Protein AF-A0A7V5R5J8-F1 (afdb_monomer_lite)

Secondary structure (DSSP, 8-state):
-HHHHHHHHHHHHHHGGG-----HHHHHHHHTS------SSBTTTBEE-TT--EESHHHHHHHH-

pLDDT: mean 85.97, std 12.4, range [54.97, 96.62]

Foldseek 3Di:
DVVVVVVVVVVVVVVVVPPPDDDPVNVCVVVVHDDQDDDEDDPQQWYADPVRDIDHVSVVVVVVD

Radius of gyration: 22.87 Å; chains: 1; bounding box: 40×49×49 Å

Sequence (65 aa):
MKKLSFIMVAVFFMISASLASASTLEEVQKRDVLQCGVSTGLPGFSNPDEKGNWTGLDVDACRAV

Structure (mmCIF, N/CA/C/O backbone):
data_AF-A0A7V5R5J8-F1
#
_entry.id   AF-A0A7V5R5J8-F1
#
loop_
_atom_site.group_PDB
_atom_site.id
_atom_site.type_symbol
_atom_site.label_atom_id
_atom_site.label_alt_id
_atom_site.label_comp_id
_atom_site.label_asym_id
_atom_site.label_entity_id
_atom_site.label_seq_id
_atom_site.pdbx_PDB_ins_code
_atom_site.Cartn_x
_atom_site.Cartn_y
_atom_site.Cartn_z
_atom_site.occupancy
_atom_site.B_iso_or_equiv
_atom_site.auth_seq_id
_atom_site.auth_comp_id
_atom_site.auth_asym_id
_atom_site.auth_atom_id
_atom_site.pdbx_PDB_model_num
ATOM 1 N N . MET A 1 1 ? -24.686 36.418 34.205 1.00 54.97 1 MET A N 1
ATOM 2 C CA . MET A 1 1 ? -25.014 35.755 32.918 1.00 54.97 1 MET A CA 1
ATOM 3 C C . MET A 1 1 ? -23.786 35.583 32.013 1.00 54.97 1 MET A C 1
ATOM 5 O O . MET A 1 1 ? -23.540 34.469 31.581 1.00 54.97 1 MET A O 1
ATOM 9 N N . LYS A 1 2 ? -22.946 36.614 31.796 1.00 57.78 2 LYS A N 1
ATOM 10 C CA . LYS A 1 2 ? -21.712 36.499 30.978 1.00 57.78 2 LYS A CA 1
ATOM 11 C C . LYS A 1 2 ? -20.694 35.468 31.506 1.00 57.78 2 LYS A C 1
ATOM 13 O O . LYS A 1 2 ? -20.191 34.673 30.728 1.00 57.78 2 LYS A O 1
ATOM 18 N N . LYS A 1 3 ? -20.457 35.417 32.827 1.00 59.19 3 LYS A N 1
ATOM 19 C CA . LYS A 1 3 ? -19.547 34.431 33.454 1.00 59.19 3 LYS A CA 1
ATOM 20 C C . LYS A 1 3 ? -20.012 32.978 33.276 1.00 59.19 3 LYS A C 1
ATOM 22 O O . LYS A 1 3 ? -19.185 32.100 33.089 1.00 59.19 3 LYS A O 1
ATOM 27 N N . LEU A 1 4 ? -21.327 32.748 33.285 1.00 69.50 4 LEU A N 1
ATOM 28 C CA . LEU A 1 4 ? -21.912 31.418 33.095 1.00 69.50 4 LEU A CA 1
ATOM 29 C C . LEU A 1 4 ? -21.766 30.947 31.637 1.00 69.50 4 LEU A C 1
ATOM 31 O O . LEU A 1 4 ? -21.450 29.789 31.398 1.00 69.50 4 LEU A O 1
ATOM 35 N N . SER A 1 5 ? -21.894 31.874 30.679 1.00 70.19 5 SER A N 1
ATOM 36 C CA . SER A 1 5 ? -21.634 31.610 29.256 1.00 70.19 5 SER A CA 1
ATOM 37 C C . SER A 1 5 ? -20.162 31.249 28.992 1.00 70.19 5 SER A C 1
ATOM 39 O O . SER A 1 5 ? -19.881 30.265 28.315 1.00 70.19 5 SER A O 1
ATOM 41 N N . PHE A 1 6 ? -19.213 31.962 29.615 1.00 73.44 6 PHE A N 1
ATOM 42 C CA . PHE A 1 6 ? -17.780 31.649 29.499 1.00 73.44 6 PHE A CA 1
ATOM 43 C C . PHE A 1 6 ? -17.402 30.273 30.069 1.00 73.44 6 PHE A C 1
ATOM 45 O O . PHE A 1 6 ? -16.581 29.576 29.477 1.00 73.44 6 PHE A O 1
ATOM 52 N N . ILE A 1 7 ? -18.016 29.857 31.181 1.00 79.25 7 ILE A N 1
ATOM 53 C CA . ILE A 1 7 ? -17.782 28.526 31.767 1.00 79.25 7 ILE A CA 1
ATOM 54 C C . ILE A 1 7 ? -18.299 27.428 30.830 1.00 79.25 7 ILE A C 1
ATOM 56 O O . ILE A 1 7 ? -17.622 26.424 30.627 1.00 79.25 7 ILE A O 1
ATOM 60 N N . MET A 1 8 ? -19.461 27.631 30.207 1.00 78.88 8 MET A N 1
ATOM 61 C CA . MET A 1 8 ? -20.059 26.638 29.313 1.00 78.88 8 MET A CA 1
ATOM 62 C C . MET A 1 8 ? -19.215 26.403 28.050 1.00 78.88 8 MET A C 1
ATOM 64 O O . MET A 1 8 ? -19.042 25.262 27.628 1.00 78.88 8 MET A O 1
ATOM 68 N N . VAL A 1 9 ? -18.628 27.467 27.489 1.00 80.56 9 VAL A N 1
ATOM 69 C CA . VAL A 1 9 ? -17.710 27.373 26.339 1.00 80.56 9 VAL A CA 1
ATOM 70 C C . VAL A 1 9 ? -16.413 26.649 26.715 1.00 80.56 9 VAL A C 1
ATOM 72 O O . VAL A 1 9 ? -15.948 25.801 25.956 1.00 80.56 9 VAL A O 1
ATOM 75 N N . ALA A 1 10 ? -15.851 26.925 27.896 1.00 78.94 10 ALA A N 1
ATOM 76 C CA . ALA A 1 10 ? -14.635 26.260 28.366 1.00 78.94 10 ALA A CA 1
ATOM 77 C C . ALA A 1 10 ? -14.837 24.750 28.594 1.00 78.94 10 ALA A C 1
ATOM 79 O O . ALA A 1 10 ? -13.973 23.949 28.245 1.00 78.94 10 ALA A O 1
ATOM 80 N N . VAL A 1 11 ? -15.994 24.351 29.131 1.00 79.88 11 VAL A N 1
ATOM 81 C CA . VAL A 1 11 ? -16.347 22.934 29.316 1.00 79.88 11 VAL A CA 1
ATOM 82 C C . VAL A 1 11 ? -16.527 22.228 27.971 1.00 79.88 11 VAL A C 1
ATOM 84 O O . VAL A 1 11 ? -16.017 21.126 27.792 1.00 79.88 11 VAL A O 1
ATOM 87 N N . PHE A 1 12 ? -17.178 22.874 26.999 1.00 77.75 12 PHE A N 1
ATOM 88 C CA . PHE A 1 12 ? -17.345 22.311 25.656 1.00 77.75 12 PHE A CA 1
ATOM 89 C C . PHE A 1 12 ? -15.998 22.065 24.955 1.00 77.75 12 PHE A C 1
ATOM 91 O O . PHE A 1 12 ? -15.817 21.035 24.311 1.00 77.75 12 PHE A O 1
ATOM 98 N N . PHE A 1 13 ? -15.030 22.969 25.140 1.00 77.00 13 PHE A N 1
ATOM 99 C CA . PHE A 1 13 ? -13.693 22.857 24.548 1.00 77.00 13 PHE A CA 1
ATOM 100 C C . PHE A 1 13 ? -12.821 21.762 25.188 1.00 77.00 13 PHE A C 1
ATOM 102 O O . PHE A 1 13 ? -11.934 21.222 24.535 1.00 77.00 13 PHE A O 1
ATOM 109 N N . MET A 1 14 ? -13.061 21.416 26.458 1.00 75.12 14 MET A N 1
ATOM 110 C CA . MET A 1 14 ? -12.348 20.317 27.124 1.00 75.12 14 MET A CA 1
ATOM 111 C C . MET A 1 14 ? -12.860 18.935 26.694 1.00 75.12 14 MET A C 1
ATOM 113 O O . MET A 1 14 ? -12.073 17.996 26.625 1.00 75.12 14 MET A O 1
ATOM 117 N N . ILE A 1 15 ? -14.150 18.804 26.369 1.00 73.06 15 ILE A N 1
ATOM 118 C CA . ILE A 1 15 ? -14.764 17.521 25.977 1.00 73.06 15 ILE A CA 1
ATOM 119 C C . ILE A 1 15 ? -14.354 17.103 24.554 1.00 73.06 15 ILE A C 1
ATOM 121 O O . ILE A 1 15 ? -14.204 15.916 24.268 1.00 73.06 15 ILE A O 1
ATOM 125 N N . SER A 1 16 ? -14.126 18.058 23.651 1.00 66.81 16 SER A N 1
ATOM 126 C CA . SER A 1 16 ? -13.745 17.776 22.261 1.00 66.81 16 SER A CA 1
ATOM 127 C C . SER A 1 16 ? -12.326 17.215 22.099 1.00 66.81 16 SER A C 1
ATOM 129 O O . SER A 1 16 ? -12.045 16.577 21.087 1.00 66.81 16 SER A O 1
ATOM 131 N N . ALA A 1 17 ? -11.440 17.394 23.085 1.00 63.78 17 ALA A N 1
ATOM 132 C CA . ALA A 1 17 ? -10.067 16.886 23.036 1.00 63.78 17 ALA A CA 1
ATOM 133 C C . ALA A 1 17 ? -9.961 15.358 23.237 1.00 63.78 17 ALA A C 1
ATOM 135 O O . ALA A 1 17 ? -8.920 14.773 22.951 1.00 63.78 17 ALA A O 1
ATOM 136 N N . SER A 1 18 ? -11.022 14.702 23.720 1.00 61.78 18 SER A N 1
ATOM 137 C CA . SER A 1 18 ? -11.005 13.286 24.123 1.00 61.7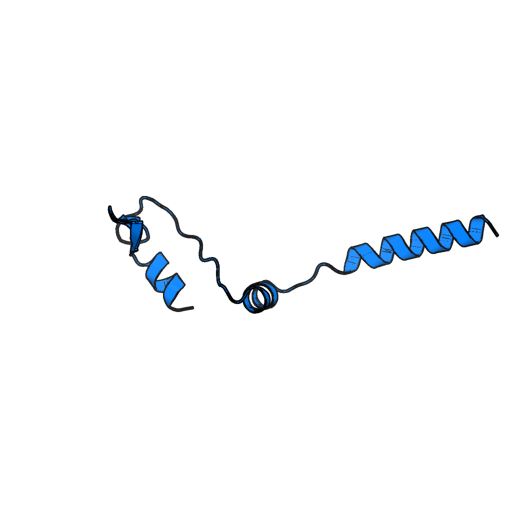8 18 SER A CA 1
ATOM 138 C C . SER A 1 18 ? -11.534 12.311 23.061 1.00 61.78 18 SER A C 1
ATOM 140 O O . SER A 1 18 ? -11.600 11.114 23.321 1.00 61.78 18 SER A O 1
ATOM 142 N N . LEU A 1 19 ? -11.953 12.799 21.888 1.00 61.31 19 LEU A N 1
ATOM 143 C CA . LEU A 1 19 ? -12.734 12.021 20.911 1.00 61.31 19 LEU A CA 1
ATOM 144 C C . LEU A 1 19 ? -11.908 11.346 19.800 1.00 61.31 19 LEU A C 1
ATOM 146 O O . LEU A 1 19 ? -12.471 10.627 18.978 1.00 61.31 19 LEU A O 1
ATOM 150 N N . ALA A 1 20 ? -10.591 11.545 19.755 1.00 63.94 20 ALA A N 1
ATOM 151 C CA . ALA A 1 20 ? -9.727 10.920 18.753 1.00 63.94 20 ALA A CA 1
ATOM 152 C C . ALA A 1 20 ? -9.110 9.621 19.301 1.00 63.94 20 ALA A C 1
ATOM 154 O O . ALA A 1 20 ? -7.968 9.603 19.752 1.00 63.94 20 ALA A O 1
ATOM 155 N N . SER A 1 21 ? -9.880 8.533 19.293 1.00 64.62 21 SER A N 1
ATOM 156 C CA . SER A 1 21 ? -9.387 7.190 19.624 1.00 64.62 21 SER A CA 1
ATOM 157 C C . SER A 1 21 ? -10.065 6.155 18.728 1.00 64.62 21 SER A C 1
ATOM 159 O O . SER A 1 21 ? -10.892 5.371 19.177 1.00 64.62 21 SER A O 1
ATOM 161 N N . ALA A 1 22 ? -9.764 6.199 17.431 1.00 73.19 22 ALA A N 1
ATOM 162 C CA . ALA A 1 22 ? -10.069 5.081 16.550 1.00 73.19 22 ALA A CA 1
ATOM 163 C C . ALA A 1 22 ? -8.875 4.123 16.566 1.00 73.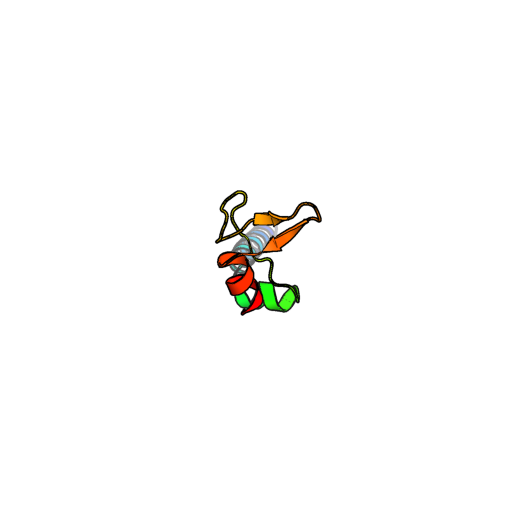19 22 ALA A C 1
ATOM 165 O O . ALA A 1 22 ? -7.716 4.545 16.549 1.00 73.19 22 ALA A O 1
ATOM 166 N N . SER A 1 23 ? -9.153 2.824 16.639 1.00 87.56 23 SER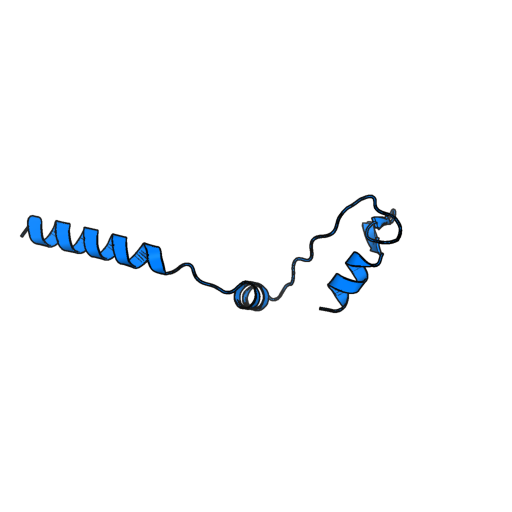 A N 1
ATOM 167 C CA . SER A 1 23 ? -8.093 1.833 16.472 1.00 87.56 23 SER A CA 1
ATOM 168 C C . SER A 1 23 ? -7.661 1.792 15.006 1.00 87.56 23 SER A C 1
ATOM 170 O O . SER A 1 23 ? -8.479 1.985 14.107 1.00 87.56 23 SER A O 1
ATOM 172 N N . THR A 1 24 ? -6.392 1.478 14.738 1.00 89.94 24 THR A N 1
ATOM 173 C CA . THR A 1 24 ? -5.895 1.338 13.359 1.00 89.94 24 THR A CA 1
ATOM 174 C C . THR A 1 24 ? -6.744 0.358 12.543 1.00 89.94 24 THR A C 1
ATOM 176 O O . THR A 1 24 ? -7.001 0.597 11.366 1.00 89.94 24 THR A O 1
ATOM 179 N N . LEU A 1 25 ? -7.227 -0.723 13.168 1.00 91.12 25 LEU A N 1
ATOM 180 C CA . LEU A 1 25 ? -8.083 -1.712 12.513 1.00 91.12 25 LEU A CA 1
ATOM 181 C C . LEU A 1 25 ? -9.441 -1.125 12.113 1.00 91.12 25 LEU A C 1
ATOM 183 O O . LEU A 1 25 ? -9.867 -1.304 10.976 1.00 91.12 25 LEU A O 1
ATOM 187 N N . GLU A 1 26 ? -10.097 -0.405 13.020 1.00 93.06 26 GLU A N 1
ATOM 188 C CA . GLU A 1 26 ? -11.384 0.239 12.744 1.00 93.06 26 GLU A CA 1
ATOM 189 C C . GLU A 1 26 ? -11.259 1.262 11.607 1.00 93.06 26 GLU A C 1
ATOM 191 O O . GLU A 1 26 ? -12.107 1.318 10.718 1.00 93.06 26 GLU A O 1
ATOM 196 N N . GLU A 1 27 ? -10.165 2.029 11.571 1.00 92.38 27 GLU A N 1
ATOM 197 C CA . GLU A 1 27 ? -9.895 2.972 10.483 1.00 92.38 27 GLU A CA 1
ATOM 198 C C . GLU A 1 27 ? -9.635 2.283 9.140 1.00 92.38 27 GLU A C 1
ATOM 200 O O . GLU A 1 27 ? -10.036 2.798 8.096 1.00 92.38 27 GLU A O 1
ATOM 205 N N . VAL A 1 28 ? -8.946 1.138 9.130 1.00 93.75 28 VAL A N 1
ATOM 206 C CA . VAL A 1 28 ? -8.753 0.335 7.910 1.00 93.75 28 VAL A CA 1
ATOM 207 C C . VAL A 1 28 ? -10.092 -0.222 7.428 1.00 93.75 28 VAL A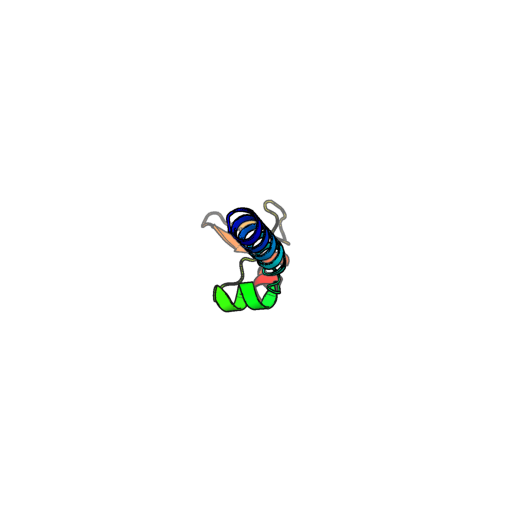 C 1
ATOM 209 O O . VAL A 1 28 ? -10.434 -0.032 6.264 1.00 93.75 28 VAL A O 1
ATOM 212 N N . GLN A 1 29 ? -10.883 -0.820 8.323 1.00 93.50 29 GLN A N 1
ATOM 213 C CA . GLN A 1 29 ? -12.204 -1.370 8.001 1.00 93.50 29 GLN A CA 1
ATOM 214 C C . GLN A 1 29 ? -13.159 -0.296 7.477 1.00 93.50 29 GLN A C 1
ATOM 216 O O . GLN A 1 29 ? -13.832 -0.499 6.475 1.00 93.50 29 GLN A O 1
ATOM 221 N N . LYS A 1 30 ? -13.179 0.885 8.103 1.00 95.31 30 LYS A N 1
ATOM 222 C CA . LYS A 1 30 ? -14.007 2.013 7.660 1.00 95.31 30 LYS A CA 1
ATOM 223 C C . LYS A 1 30 ? -13.615 2.534 6.274 1.00 95.31 30 LYS A C 1
ATOM 225 O O . LYS A 1 30 ? -14.477 3.033 5.554 1.00 95.31 30 LYS A O 1
ATOM 230 N N . ARG A 1 31 ? -12.327 2.472 5.916 1.00 95.31 31 ARG A N 1
ATOM 231 C CA . ARG A 1 31 ? -11.827 2.858 4.585 1.00 95.31 31 ARG A CA 1
ATOM 232 C C . ARG A 1 31 ? -12.067 1.785 3.524 1.00 95.31 31 ARG A C 1
ATOM 234 O O . ARG A 1 31 ? -11.938 2.106 2.348 1.00 95.31 31 ARG A O 1
ATOM 241 N N . ASP A 1 32 ? -12.378 0.557 3.937 1.00 95.81 32 ASP A N 1
ATOM 242 C CA . ASP A 1 32 ? -12.556 -0.621 3.076 1.00 95.81 32 ASP A CA 1
ATOM 243 C C . ASP A 1 32 ? -11.332 -0.932 2.191 1.00 95.81 32 ASP A C 1
ATOM 245 O O . ASP A 1 32 ? -11.409 -1.604 1.167 1.00 95.81 32 ASP A O 1
ATOM 249 N N . VAL A 1 33 ? -10.164 -0.412 2.579 1.00 95.56 33 VAL A N 1
ATOM 250 C CA . VAL A 1 33 ? -8.902 -0.628 1.874 1.00 95.56 33 VAL A CA 1
ATOM 251 C C . VAL A 1 33 ? -7.731 -0.585 2.851 1.00 95.56 33 VAL A C 1
ATOM 253 O O . VAL A 1 33 ? -7.571 0.360 3.632 1.00 95.56 33 VAL A O 1
ATOM 256 N N . LEU A 1 34 ? -6.874 -1.604 2.779 1.00 94.50 34 LEU A N 1
ATOM 257 C CA . LEU A 1 34 ? -5.590 -1.625 3.468 1.00 94.50 34 LEU A CA 1
ATOM 258 C C . LEU A 1 34 ? -4.531 -0.936 2.602 1.00 94.50 34 LEU A C 1
ATOM 260 O O . LEU A 1 34 ? -4.196 -1.389 1.511 1.00 94.50 34 LEU A O 1
ATOM 264 N N . GLN A 1 35 ? -3.966 0.157 3.108 1.00 95.19 35 GLN A N 1
ATOM 265 C CA . GLN A 1 35 ? -2.798 0.794 2.505 1.00 95.19 35 GLN A CA 1
ATOM 266 C C . GLN A 1 35 ? -1.531 0.137 3.052 1.00 95.19 35 GLN A C 1
ATOM 268 O O . GLN A 1 35 ? -1.070 0.491 4.136 1.00 95.19 35 GLN A O 1
ATOM 273 N N . CYS A 1 36 ? -0.983 -0.828 2.315 1.00 94.62 36 CYS A N 1
ATOM 274 C CA . CYS A 1 36 ? 0.257 -1.487 2.706 1.00 94.62 36 CYS A CA 1
ATOM 275 C C . CYS A 1 36 ? 1.477 -0.738 2.153 1.00 94.62 36 CYS A C 1
ATOM 277 O O . CYS A 1 36 ? 1.614 -0.572 0.941 1.00 94.62 36 CYS A O 1
ATOM 279 N N . GLY A 1 37 ? 2.344 -0.257 3.045 1.00 92.38 37 GLY A N 1
ATOM 280 C CA . GLY A 1 37 ? 3.589 0.419 2.682 1.00 92.38 37 GLY A CA 1
ATOM 281 C C . GLY A 1 37 ? 4.750 -0.566 2.576 1.00 92.38 37 GLY A C 1
ATOM 282 O O . GLY A 1 37 ? 4.937 -1.389 3.467 1.00 92.38 37 GLY A O 1
ATOM 283 N N . VAL A 1 38 ? 5.548 -0.446 1.516 1.00 94.81 38 VAL A N 1
ATOM 284 C CA . VAL A 1 38 ? 6.763 -1.246 1.296 1.00 94.81 38 VAL A CA 1
ATOM 285 C C . VAL A 1 38 ? 7.946 -0.343 0.953 1.00 94.81 38 VAL A C 1
ATOM 287 O O . VAL A 1 38 ? 7.769 0.820 0.579 1.00 94.81 38 VAL A O 1
ATOM 290 N N . SER A 1 39 ? 9.162 -0.874 1.070 1.00 92.81 39 SER A N 1
ATOM 291 C CA . SER A 1 39 ? 10.357 -0.180 0.579 1.00 92.81 39 SER A CA 1
ATOM 292 C C . SER A 1 39 ? 10.454 -0.303 -0.947 1.00 92.81 39 SER A C 1
ATOM 294 O O . SER A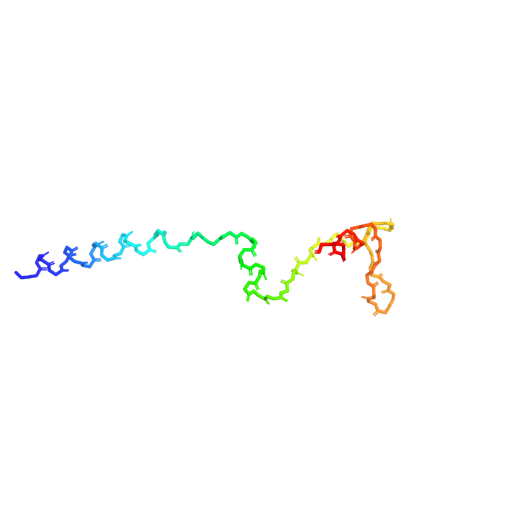 1 39 ? 9.873 -1.194 -1.551 1.00 92.81 39 SER A O 1
ATOM 296 N N . THR A 1 40 ? 11.153 0.616 -1.612 1.00 93.19 40 THR A N 1
ATOM 297 C CA . THR A 1 40 ? 11.422 0.514 -3.061 1.00 93.19 40 THR A CA 1
ATOM 298 C C . THR A 1 40 ? 12.902 0.248 -3.275 1.00 93.19 40 THR A C 1
ATOM 300 O O . THR A 1 40 ? 13.729 0.786 -2.542 1.00 93.19 40 THR A O 1
ATOM 303 N N . GLY A 1 41 ? 13.256 -0.532 -4.293 1.00 89.00 41 GLY A N 1
ATOM 304 C CA . GLY A 1 41 ? 14.651 -0.767 -4.653 1.00 89.00 41 GLY A CA 1
ATOM 305 C C . GLY A 1 41 ? 15.295 -1.943 -3.923 1.00 89.00 41 GLY A C 1
ATOM 306 O O . GLY A 1 41 ? 16.521 -2.020 -3.911 1.00 89.00 41 GLY A O 1
ATOM 307 N N . LEU A 1 42 ? 14.511 -2.864 -3.345 1.00 93.31 42 LEU A N 1
ATOM 308 C CA . LEU A 1 42 ? 15.028 -4.034 -2.629 1.00 93.31 42 LEU A CA 1
ATOM 309 C C . LEU A 1 42 ? 14.604 -5.344 -3.327 1.00 93.31 42 LEU A C 1
ATOM 311 O O . LEU A 1 42 ? 13.567 -5.921 -2.987 1.00 93.31 42 LEU A O 1
ATOM 315 N N . PRO A 1 43 ? 15.369 -5.833 -4.330 1.00 92.31 43 PRO A N 1
ATOM 316 C CA . PRO A 1 43 ? 15.024 -7.047 -5.070 1.00 92.31 43 PRO A CA 1
ATOM 317 C C . PRO A 1 43 ? 14.828 -8.255 -4.145 1.00 92.31 43 PRO A C 1
ATOM 319 O O . PRO A 1 43 ? 15.629 -8.491 -3.245 1.00 92.31 43 PRO A O 1
ATOM 322 N N . GLY A 1 44 ? 13.757 -9.018 -4.373 1.00 93.06 44 GLY A N 1
ATOM 323 C CA . GLY A 1 44 ? 13.351 -10.148 -3.528 1.00 93.06 44 GLY A CA 1
ATOM 324 C C . GLY A 1 44 ? 12.405 -9.780 -2.376 1.00 93.06 44 GLY A C 1
ATOM 325 O O . GLY A 1 44 ? 11.632 -10.633 -1.948 1.00 93.06 44 GLY A O 1
ATOM 326 N N . PHE A 1 45 ? 12.387 -8.520 -1.933 1.00 96.12 45 PHE A N 1
ATOM 327 C CA . PHE A 1 45 ? 11.495 -8.036 -0.870 1.00 96.12 45 PHE A CA 1
ATOM 328 C C . PHE A 1 45 ? 10.377 -7.156 -1.425 1.00 96.12 45 PHE A C 1
ATOM 330 O O . PHE A 1 45 ? 9.202 -7.469 -1.258 1.00 96.12 45 PHE A O 1
ATOM 337 N N . SER A 1 46 ? 10.733 -6.084 -2.126 1.00 95.81 46 SER A N 1
ATOM 338 C CA . SER A 1 46 ? 9.767 -5.142 -2.682 1.00 95.81 46 SER A CA 1
ATOM 339 C C . SER A 1 46 ? 10.392 -4.340 -3.822 1.00 95.81 46 SER A C 1
ATOM 341 O O . SER A 1 46 ? 11.294 -3.516 -3.640 1.00 95.81 46 SER A O 1
ATOM 343 N N . ASN A 1 47 ? 9.922 -4.609 -5.041 1.00 95.50 47 ASN A N 1
ATOM 344 C CA . ASN A 1 47 ? 10.294 -3.833 -6.219 1.00 95.50 47 ASN A CA 1
ATOM 345 C C . ASN A 1 47 ? 9.181 -3.822 -7.276 1.00 95.50 47 ASN A C 1
ATOM 347 O O . ASN A 1 47 ? 8.591 -4.876 -7.544 1.00 95.50 47 ASN A O 1
ATOM 351 N N . PRO A 1 48 ? 8.909 -2.662 -7.897 1.00 95.31 48 PRO A N 1
ATOM 352 C CA . PRO A 1 48 ? 8.074 -2.599 -9.083 1.00 95.31 48 PRO A CA 1
ATOM 353 C C . PRO A 1 48 ? 8.840 -3.116 -10.311 1.00 95.31 48 PRO A C 1
ATOM 355 O O . PRO A 1 48 ? 10.037 -2.864 -10.460 1.00 95.31 48 PRO A O 1
ATOM 358 N N . ASP A 1 49 ? 8.148 -3.827 -11.199 1.00 92.06 49 ASP A N 1
ATOM 359 C CA . ASP A 1 49 ? 8.640 -4.124 -12.547 1.00 92.06 49 ASP A CA 1
ATOM 360 C C . ASP A 1 49 ? 8.502 -2.902 -13.484 1.00 92.06 49 ASP A C 1
ATOM 362 O O . ASP A 1 49 ? 7.984 -1.849 -13.104 1.00 92.06 49 ASP A O 1
ATOM 366 N N . GLU A 1 50 ? 8.936 -3.032 -14.742 1.00 94.12 50 GLU A N 1
ATOM 367 C CA . GLU A 1 50 ? 8.837 -1.962 -15.754 1.00 94.12 50 GLU A CA 1
ATOM 368 C C . GLU A 1 50 ? 7.392 -1.525 -16.060 1.00 94.12 50 GLU A C 1
ATOM 370 O O . GLU A 1 50 ? 7.166 -0.444 -16.601 1.00 94.12 50 GLU A O 1
ATOM 375 N N . LYS A 1 51 ? 6.402 -2.359 -15.724 1.00 96.06 51 LYS A N 1
ATOM 376 C CA . LYS A 1 51 ? 4.971 -2.085 -15.895 1.00 96.06 51 LYS A CA 1
ATOM 377 C C . LYS A 1 51 ? 4.331 -1.538 -14.612 1.00 96.06 51 LYS A C 1
ATOM 379 O O . LYS A 1 51 ? 3.135 -1.260 -14.612 1.00 96.06 51 LYS A O 1
ATOM 384 N N . GLY A 1 52 ? 5.104 -1.378 -13.536 1.00 93.50 52 GLY A N 1
ATOM 385 C CA . GLY A 1 52 ? 4.639 -0.910 -12.232 1.00 93.50 52 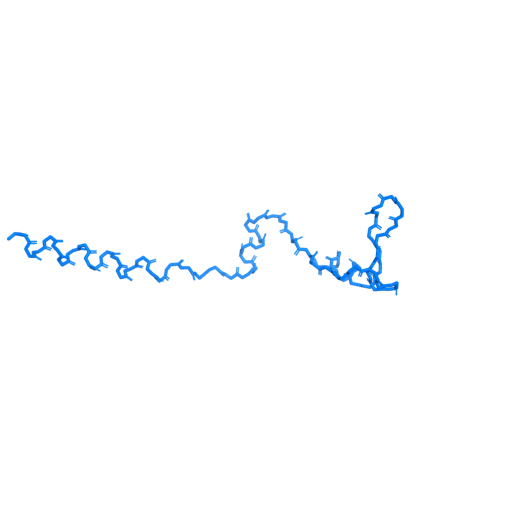GLY A CA 1
ATOM 386 C C . GLY A 1 52 ? 3.994 -1.990 -11.357 1.00 93.50 52 GLY A C 1
ATOM 387 O O . GLY A 1 52 ? 3.419 -1.654 -10.321 1.00 93.50 52 GLY A O 1
ATOM 388 N N . ASN A 1 53 ? 4.070 -3.273 -11.727 1.00 94.69 53 ASN A N 1
ATOM 389 C CA . ASN A 1 53 ? 3.578 -4.351 -10.872 1.00 94.69 53 ASN A CA 1
ATOM 390 C C . ASN A 1 53 ? 4.568 -4.609 -9.741 1.00 94.69 53 ASN A C 1
ATOM 392 O O . ASN A 1 53 ? 5.746 -4.875 -9.972 1.00 94.69 53 ASN A O 1
ATOM 396 N N . TRP A 1 54 ? 4.071 -4.587 -8.511 1.00 95.50 54 TRP A N 1
ATOM 397 C CA . TRP A 1 54 ? 4.876 -4.853 -7.326 1.00 95.50 54 TRP A CA 1
ATOM 398 C C . TRP A 1 54 ? 4.998 -6.354 -7.063 1.00 95.50 54 TRP A C 1
ATOM 400 O O . TRP A 1 54 ? 4.005 -7.090 -7.127 1.00 95.50 54 TRP A O 1
ATOM 410 N N . THR A 1 55 ? 6.216 -6.792 -6.741 1.00 94.81 55 THR A N 1
ATOM 411 C CA . THR A 1 55 ? 6.531 -8.180 -6.370 1.00 94.81 55 THR A CA 1
ATOM 412 C C . THR A 1 55 ? 7.570 -8.241 -5.247 1.00 94.81 55 THR A C 1
ATOM 414 O O . THR A 1 55 ? 8.321 -7.283 -5.035 1.00 94.81 55 THR A O 1
ATOM 417 N N . GLY A 1 56 ? 7.610 -9.379 -4.546 1.00 95.50 56 GLY A N 1
ATOM 418 C CA . GLY A 1 56 ? 8.574 -9.688 -3.488 1.00 95.50 56 GLY A CA 1
ATOM 419 C C . GLY A 1 56 ? 7.911 -10.028 -2.152 1.00 95.50 56 GLY A C 1
ATOM 420 O O . GLY A 1 56 ? 6.696 -9.911 -2.004 1.00 95.50 56 GLY A O 1
ATOM 421 N N . LEU A 1 57 ? 8.727 -10.438 -1.178 1.00 96.56 57 LEU A N 1
ATOM 422 C CA . LEU A 1 57 ? 8.272 -10.902 0.135 1.00 96.56 57 LEU A CA 1
ATOM 423 C C . LEU A 1 57 ? 7.357 -9.908 0.872 1.00 96.56 57 LEU A C 1
ATOM 425 O O . LEU A 1 57 ? 6.327 -10.321 1.400 1.00 96.56 57 LEU A O 1
ATOM 429 N N . ASP A 1 58 ? 7.698 -8.616 0.898 1.00 96.62 58 ASP A N 1
ATOM 430 C CA . ASP A 1 58 ? 6.887 -7.600 1.584 1.00 96.62 58 ASP A CA 1
ATOM 431 C C . ASP A 1 58 ? 5.525 -7.448 0.893 1.00 96.62 58 ASP A C 1
ATOM 433 O O . ASP A 1 58 ? 4.496 -7.301 1.547 1.00 96.62 58 ASP A O 1
ATOM 437 N N . VAL A 1 59 ? 5.509 -7.523 -0.443 1.00 96.44 59 VAL A N 1
ATOM 438 C CA . VAL A 1 59 ? 4.289 -7.419 -1.256 1.00 96.44 59 VAL A CA 1
ATOM 439 C C . VAL A 1 59 ? 3.394 -8.637 -1.045 1.00 96.44 59 VAL A C 1
ATOM 441 O O . VAL A 1 59 ? 2.177 -8.494 -0.933 1.00 96.44 59 VAL A O 1
ATOM 444 N N . ASP A 1 60 ? 3.982 -9.827 -0.966 1.00 96.44 60 ASP A N 1
ATOM 445 C CA . ASP A 1 60 ? 3.242 -11.059 -0.703 1.00 96.44 60 ASP A CA 1
ATOM 446 C C . ASP A 1 60 ? 2.678 -11.070 0.722 1.00 96.44 60 ASP A C 1
ATOM 448 O O . ASP A 1 60 ? 1.525 -11.452 0.918 1.00 96.44 60 ASP A O 1
ATOM 452 N N . ALA A 1 61 ? 3.428 -10.557 1.702 1.00 96.25 61 ALA A N 1
ATOM 453 C CA . ALA A 1 61 ? 2.923 -10.347 3.055 1.00 96.25 61 ALA A CA 1
ATOM 454 C C . ALA A 1 61 ? 1.745 -9.358 3.077 1.00 96.25 61 ALA A C 1
ATOM 456 O O . ALA A 1 61 ? 0.722 -9.650 3.688 1.00 96.25 61 ALA A O 1
ATOM 457 N N . CYS A 1 62 ? 1.842 -8.234 2.357 1.00 95.69 62 CYS A N 1
ATOM 458 C CA . CYS A 1 62 ? 0.744 -7.275 2.215 1.00 95.69 62 CYS A CA 1
ATOM 459 C C . CYS A 1 62 ? -0.525 -7.892 1.611 1.00 95.69 62 CYS A C 1
ATOM 461 O O . CYS A 1 62 ? -1.624 -7.513 1.997 1.00 95.69 62 CYS A O 1
ATOM 463 N N . ARG A 1 63 ? -0.382 -8.803 0.640 1.00 94.94 63 ARG A N 1
ATOM 464 C CA . ARG A 1 63 ? -1.509 -9.481 -0.027 1.00 94.94 63 ARG A CA 1
ATOM 465 C C . ARG A 1 63 ? -2.147 -10.579 0.823 1.00 94.94 63 ARG A C 1
ATOM 467 O O . ARG A 1 63 ? -3.262 -10.988 0.520 1.00 94.94 63 ARG A O 1
ATOM 474 N N . ALA A 1 64 ? -1.421 -11.103 1.808 1.00 96.12 64 ALA A N 1
ATOM 475 C CA . ALA A 1 64 ? -1.894 -12.172 2.680 1.00 96.12 64 ALA A CA 1
ATOM 476 C C . ALA A 1 64 ? -2.771 -11.673 3.844 1.00 96.12 64 ALA A C 1
ATOM 478 O O . ALA A 1 64 ? -3.464 -12.487 4.454 1.00 96.12 64 ALA A O 1
ATOM 479 N N . VAL A 1 65 ? -2.704 -10.375 4.163 1.00 90.38 65 VAL A N 1
ATOM 480 C CA . VAL A 1 65 ? -3.551 -9.697 5.163 1.00 90.38 65 VAL A CA 1
ATOM 481 C C . VAL A 1 65 ? -4.920 -9.394 4.569 1.00 90.38 65 VAL A C 1
ATOM 483 O O . VAL A 1 65 ? -5.916 -9.657 5.278 1.00 90.38 65 VAL A O 1
#